Protein AF-A0A920N723-F1 (afdb_monomer_lite)

Foldseek 3Di:
DVLLVLLVVLQVCVVVVHDDCSLVVNLCVQQVVVWQWDQAQDDDPVVCLVVQLPDDDAFPVGDDQSDQDRRTTGGPARGHPCQLDVSLLPRDDPSSLVSLVLNQCLLVLHDNPCSVVSDDVVSSLSVLNGCQRRVVSGRPSNNHDPDPPPPD

Radius of gyration: 15.83 Å; chains: 1; bounding box: 47×30×43 Å

Structure (mmCIF, N/CA/C/O backbone):
data_AF-A0A920N723-F1
#
_entry.id   AF-A0A920N723-F1
#
loop_
_atom_site.group_PDB
_atom_site.id
_atom_site.type_symbol
_atom_site.label_atom_id
_atom_site.label_alt_id
_atom_site.label_comp_id
_atom_site.label_asym_id
_atom_site.label_entity_id
_atom_site.label_seq_id
_atom_site.pdbx_PDB_ins_code
_atom_site.Cartn_x
_atom_site.Cartn_y
_atom_site.Cartn_z
_atom_site.occupancy
_atom_site.B_iso_or_equiv
_atom_site.auth_seq_id
_atom_site.auth_comp_id
_atom_site.auth_asym_id
_atom_site.auth_atom_id
_atom_site.pdbx_PDB_model_num
ATOM 1 N N . MET A 1 1 ? 10.702 -5.529 5.745 1.00 62.09 1 MET A N 1
ATOM 2 C CA . MET A 1 1 ? 11.627 -5.803 4.619 1.00 62.09 1 MET A CA 1
ATOM 3 C C . MET A 1 1 ? 10.965 -6.418 3.381 1.00 62.09 1 MET A C 1
ATOM 5 O O . MET A 1 1 ? 11.380 -6.069 2.286 1.00 62.09 1 MET A O 1
ATOM 9 N N . HIS A 1 2 ? 9.942 -7.285 3.484 1.00 85.38 2 HIS A N 1
ATOM 10 C CA . HIS A 1 2 ? 9.408 -8.003 2.308 1.00 85.38 2 HIS A CA 1
ATOM 11 C C . HIS A 1 2 ? 8.924 -7.094 1.156 1.00 85.38 2 HIS A C 1
ATOM 13 O O . HIS A 1 2 ? 9.398 -7.235 0.030 1.00 85.38 2 HIS A O 1
ATOM 19 N N . GLY A 1 3 ? 8.060 -6.108 1.428 1.00 89.12 3 GLY A N 1
ATOM 20 C CA . GLY A 1 3 ? 7.569 -5.198 0.382 1.00 89.12 3 GLY A CA 1
ATOM 21 C C . GLY A 1 3 ? 8.659 -4.334 -0.270 1.00 89.12 3 GLY A C 1
ATOM 22 O O . GLY A 1 3 ? 8.650 -4.133 -1.481 1.00 89.12 3 GLY A O 1
ATOM 23 N N . GLN A 1 4 ? 9.644 -3.873 0.508 1.00 93.56 4 GLN A N 1
ATOM 24 C CA . GLN A 1 4 ? 10.779 -3.098 -0.014 1.00 93.56 4 GLN A CA 1
ATOM 25 C C . GLN A 1 4 ? 11.662 -3.954 -0.934 1.00 93.56 4 GLN A C 1
ATOM 27 O O . GLN A 1 4 ? 12.073 -3.500 -1.999 1.00 93.56 4 GLN A O 1
ATOM 32 N N . ASN A 1 5 ? 11.879 -5.226 -0.581 1.00 95.81 5 ASN A N 1
ATOM 33 C CA . ASN A 1 5 ? 12.616 -6.168 -1.424 1.00 95.81 5 ASN A CA 1
ATOM 34 C C . ASN A 1 5 ? 11.906 -6.416 -2.765 1.00 95.81 5 ASN A C 1
ATOM 36 O O . ASN A 1 5 ? 12.576 -6.541 -3.789 1.00 95.81 5 ASN A O 1
ATOM 40 N N . LEU A 1 6 ? 10.568 -6.432 -2.789 1.00 97.50 6 LEU A N 1
ATOM 41 C CA . LEU A 1 6 ? 9.796 -6.538 -4.032 1.00 97.50 6 LEU A CA 1
ATOM 42 C C . LEU A 1 6 ? 9.962 -5.297 -4.923 1.00 97.50 6 LEU A C 1
ATOM 44 O O . LEU A 1 6 ? 10.187 -5.449 -6.122 1.00 97.50 6 LEU A O 1
ATOM 48 N N . ILE A 1 7 ? 9.933 -4.082 -4.360 1.00 96.88 7 ILE A N 1
ATOM 49 C CA . ILE A 1 7 ? 10.190 -2.838 -5.114 1.00 96.88 7 ILE A CA 1
ATOM 50 C C . ILE A 1 7 ? 11.589 -2.855 -5.743 1.00 96.88 7 ILE A C 1
ATOM 52 O O . ILE A 1 7 ? 11.752 -2.561 -6.934 1.00 96.88 7 ILE A O 1
ATOM 56 N N . THR A 1 8 ? 12.594 -3.245 -4.958 1.00 96.50 8 THR A N 1
ATOM 57 C CA . THR A 1 8 ? 13.976 -3.396 -5.421 1.00 96.50 8 THR A CA 1
ATOM 58 C C . THR A 1 8 ? 14.065 -4.419 -6.551 1.00 96.50 8 THR A C 1
ATOM 60 O O . THR A 1 8 ? 14.595 -4.106 -7.618 1.00 96.50 8 THR A O 1
ATOM 63 N N . ARG A 1 9 ? 13.487 -5.613 -6.371 1.00 97.38 9 ARG A N 1
ATOM 64 C CA . ARG A 1 9 ? 13.498 -6.680 -7.381 1.00 97.38 9 ARG A CA 1
ATOM 65 C C . ARG A 1 9 ? 12.841 -6.240 -8.689 1.00 97.38 9 ARG A C 1
ATOM 67 O O . ARG A 1 9 ? 13.455 -6.402 -9.736 1.00 97.38 9 ARG A O 1
ATOM 74 N N . VAL A 1 10 ? 11.656 -5.625 -8.639 1.00 97.81 10 VAL A N 1
ATOM 75 C CA . VAL A 1 10 ? 10.970 -5.094 -9.835 1.00 97.81 10 VAL A CA 1
ATOM 76 C C . VAL A 1 10 ? 11.852 -4.082 -10.576 1.00 97.81 10 VAL A C 1
ATOM 78 O O . VAL A 1 10 ? 11.941 -4.111 -11.805 1.00 97.81 10 VAL A O 1
ATOM 81 N N . SER A 1 11 ? 12.542 -3.210 -9.838 1.00 96.88 11 SER A N 1
ATOM 82 C CA . SER A 1 11 ? 13.429 -2.200 -10.425 1.00 96.88 11 SER A CA 1
ATOM 83 C C . SER A 1 11 ? 14.640 -2.825 -11.126 1.00 96.88 11 SER A C 1
ATOM 85 O O . SER A 1 11 ? 14.978 -2.416 -12.238 1.00 96.88 11 SER A O 1
ATOM 87 N N . TYR A 1 12 ? 15.283 -3.824 -10.513 1.00 97.81 12 TYR A N 1
ATOM 88 C CA . TYR A 1 12 ? 16.427 -4.519 -11.112 1.00 97.81 12 TYR A CA 1
ATOM 89 C C . TYR A 1 12 ? 16.032 -5.433 -12.271 1.00 97.81 12 TYR A C 1
ATOM 91 O O . TYR A 1 12 ? 16.732 -5.447 -13.278 1.00 97.81 12 TYR A O 1
ATOM 99 N N . GLU A 1 13 ? 14.906 -6.145 -12.181 1.00 97.62 13 GLU A N 1
ATOM 100 C CA . GLU A 1 13 ? 14.389 -6.945 -13.297 1.00 97.62 13 GLU A CA 1
ATOM 101 C C . GLU A 1 13 ? 14.200 -6.078 -14.539 1.00 97.62 13 GLU A C 1
ATOM 103 O O . GLU A 1 13 ? 14.714 -6.419 -15.602 1.00 97.62 13 GLU A O 1
ATOM 108 N N . HIS A 1 14 ? 13.584 -4.902 -14.387 1.00 97.38 14 HIS A N 1
ATOM 109 C CA . HIS A 1 14 ? 13.432 -3.966 -15.494 1.00 97.38 14 HIS A CA 1
ATOM 110 C C . HIS A 1 14 ? 14.778 -3.520 -16.088 1.00 97.38 14 HIS A C 1
ATOM 112 O O . HIS A 1 14 ? 14.932 -3.548 -17.307 1.00 97.38 14 HIS A O 1
ATOM 118 N N . ARG A 1 15 ? 15.757 -3.151 -15.248 1.00 96.44 15 ARG A N 1
ATOM 119 C CA . ARG A 1 15 ? 17.100 -2.740 -15.705 1.00 96.44 15 ARG A CA 1
ATOM 120 C C . ARG A 1 15 ? 17.844 -3.855 -16.442 1.00 96.44 15 ARG A C 1
ATOM 122 O O . ARG A 1 15 ? 18.614 -3.570 -17.347 1.00 96.44 15 ARG A O 1
ATOM 129 N N . LEU A 1 16 ? 17.604 -5.108 -16.063 1.00 97.81 16 LEU A N 1
ATOM 130 C CA . LEU A 1 16 ? 18.197 -6.291 -16.688 1.00 97.81 16 LEU A CA 1
ATOM 131 C C . LEU A 1 16 ? 17.407 -6.794 -17.908 1.00 97.81 16 LEU A C 1
ATOM 133 O O . LEU A 1 16 ? 17.755 -7.837 -18.456 1.00 97.81 16 LEU A O 1
ATOM 137 N N . GLY A 1 17 ? 16.321 -6.120 -18.306 1.00 97.00 17 GLY A N 1
ATOM 138 C CA . GLY A 1 17 ? 15.445 -6.588 -19.386 1.00 97.00 17 GLY A CA 1
ATOM 139 C C . GLY A 1 17 ? 14.706 -7.892 -19.059 1.00 97.00 17 GLY A C 1
ATOM 140 O O . GLY A 1 17 ? 14.306 -8.623 -19.960 1.00 97.00 17 GLY A O 1
ATOM 141 N N . ARG A 1 18 ? 14.534 -8.210 -17.772 1.00 96.06 18 ARG A N 1
ATOM 142 C CA . ARG A 1 18 ? 13.862 -9.420 -17.280 1.00 96.06 18 ARG A CA 1
ATOM 143 C C . ARG A 1 18 ? 12.477 -9.088 -16.735 1.00 96.06 18 ARG A C 1
ATOM 145 O O . ARG A 1 18 ? 12.195 -7.956 -16.342 1.00 96.06 18 ARG A O 1
ATOM 152 N N . ARG A 1 19 ? 11.603 -10.094 -16.686 1.00 92.75 19 ARG A N 1
ATOM 153 C CA . ARG A 1 19 ? 10.285 -9.982 -16.059 1.00 92.75 19 ARG A CA 1
ATOM 154 C C . ARG A 1 19 ? 9.888 -11.298 -15.408 1.00 92.75 19 ARG A C 1
ATOM 156 O O . ARG A 1 19 ? 9.977 -12.344 -16.040 1.00 92.75 19 ARG A O 1
ATOM 163 N N . SER A 1 20 ? 9.428 -11.222 -14.167 1.00 95.81 20 SER A N 1
ATOM 164 C CA . SER A 1 20 ? 8.853 -12.343 -13.423 1.00 95.81 20 SER A CA 1
ATOM 165 C C . SER A 1 20 ? 7.483 -11.972 -12.831 1.00 95.81 20 SER A C 1
ATOM 167 O O . SER A 1 20 ? 6.864 -10.980 -13.225 1.00 95.81 20 SER A O 1
ATOM 169 N N . ASP A 1 21 ? 7.023 -12.747 -11.849 1.00 96.38 21 ASP A N 1
ATOM 170 C CA . ASP A 1 21 ? 5.838 -12.486 -11.027 1.00 96.38 21 ASP A CA 1
ATOM 171 C C . ASP A 1 21 ? 6.011 -11.330 -10.017 1.00 96.38 21 ASP A C 1
ATOM 173 O O . ASP A 1 21 ? 5.067 -10.982 -9.307 1.00 96.38 21 ASP A O 1
ATOM 177 N N . ALA A 1 22 ? 7.191 -10.701 -9.942 1.00 97.38 22 ALA A N 1
ATOM 178 C CA . ALA A 1 22 ? 7.515 -9.695 -8.929 1.00 97.38 22 ALA A CA 1
ATOM 179 C C . ALA A 1 22 ? 6.553 -8.489 -8.909 1.00 97.38 22 ALA A C 1
ATOM 181 O O . ALA A 1 22 ? 6.207 -8.006 -7.831 1.00 97.38 22 ALA A O 1
ATOM 182 N N . GLU A 1 23 ? 6.084 -8.015 -10.073 1.00 96.88 23 GLU A N 1
ATOM 183 C CA . GLU A 1 23 ? 5.072 -6.945 -10.146 1.00 96.88 23 GLU A CA 1
ATOM 184 C C . GLU A 1 23 ? 3.733 -7.383 -9.545 1.00 96.88 23 GLU A C 1
ATOM 186 O O . GLU A 1 23 ? 3.067 -6.601 -8.868 1.00 96.88 23 GLU A O 1
ATOM 191 N N . ASP A 1 24 ? 3.328 -8.629 -9.794 1.00 97.44 24 ASP A N 1
ATOM 192 C CA . ASP A 1 24 ? 2.079 -9.165 -9.267 1.00 97.44 24 ASP A CA 1
ATOM 193 C C . ASP A 1 24 ? 2.144 -9.311 -7.749 1.00 97.44 24 ASP A C 1
ATOM 195 O O . ASP A 1 24 ? 1.299 -8.776 -7.034 1.00 97.44 24 ASP A O 1
ATOM 199 N N . ARG A 1 25 ? 3.228 -9.912 -7.254 1.00 97.75 25 ARG A N 1
ATOM 200 C CA . ARG A 1 25 ? 3.496 -10.051 -5.821 1.00 97.75 25 ARG A CA 1
ATOM 201 C C . ARG A 1 25 ? 3.568 -8.705 -5.112 1.00 97.75 25 ARG A C 1
ATOM 203 O O . ARG A 1 25 ? 3.043 -8.572 -4.011 1.00 97.75 25 ARG A O 1
ATOM 210 N N . LEU A 1 26 ? 4.180 -7.695 -5.736 1.00 98.00 26 LEU A N 1
ATOM 211 C CA . LEU A 1 26 ? 4.214 -6.345 -5.178 1.00 98.00 26 LEU A CA 1
ATOM 212 C C . LEU A 1 26 ? 2.810 -5.745 -5.082 1.00 98.00 26 LEU A C 1
ATOM 214 O O . LEU A 1 26 ? 2.463 -5.186 -4.046 1.00 98.00 26 LEU A O 1
ATOM 218 N N . LEU A 1 27 ? 1.989 -5.869 -6.126 1.00 97.62 27 LEU A N 1
ATOM 219 C CA . LEU A 1 27 ? 0.626 -5.343 -6.093 1.00 97.62 27 LEU A CA 1
ATOM 220 C C . LEU A 1 27 ? -0.232 -6.047 -5.031 1.00 97.62 27 LEU A C 1
ATOM 222 O O . LEU A 1 27 ? -0.939 -5.374 -4.284 1.00 97.62 27 LEU A O 1
ATOM 226 N N . ARG A 1 28 ? -0.132 -7.376 -4.932 1.00 97.88 28 ARG A N 1
ATOM 227 C CA . ARG A 1 28 ? -0.811 -8.194 -3.913 1.00 97.88 28 ARG A CA 1
ATOM 228 C C . ARG A 1 28 ? -0.407 -7.794 -2.496 1.00 97.88 28 ARG A C 1
ATOM 230 O O . ARG A 1 28 ? -1.275 -7.535 -1.668 1.00 97.88 28 ARG A O 1
ATOM 237 N N . TYR A 1 29 ? 0.893 -7.606 -2.270 1.00 97.44 29 TYR A N 1
ATOM 238 C CA . TYR A 1 29 ? 1.425 -7.100 -1.006 1.00 97.44 29 TYR A CA 1
ATOM 239 C C . TYR A 1 29 ? 0.881 -5.707 -0.666 1.00 97.44 29 TYR A C 1
ATOM 241 O O . TYR A 1 29 ? 0.451 -5.465 0.460 1.00 97.44 29 TYR A O 1
ATOM 249 N N . LEU A 1 30 ? 0.886 -4.775 -1.629 1.00 97.38 30 LEU A N 1
ATOM 250 C CA . LEU A 1 30 ? 0.371 -3.423 -1.405 1.00 97.38 30 LEU A CA 1
ATOM 251 C C . LEU A 1 30 ? -1.115 -3.452 -1.035 1.00 97.38 30 LEU A C 1
ATOM 253 O O . LEU A 1 30 ? -1.521 -2.705 -0.155 1.00 97.38 30 LEU A O 1
ATOM 257 N N . LEU A 1 31 ? -1.901 -4.336 -1.645 1.00 97.19 31 LEU A N 1
ATOM 258 C CA . LEU A 1 31 ? -3.329 -4.514 -1.369 1.00 97.19 31 LEU A CA 1
ATOM 259 C C . LEU A 1 31 ? -3.627 -5.425 -0.171 1.00 97.19 31 LEU A C 1
ATOM 261 O O . LEU A 1 31 ? -4.795 -5.716 0.072 1.00 97.19 31 LEU A O 1
ATOM 265 N N . LEU A 1 32 ? -2.603 -5.878 0.564 1.00 96.31 32 LEU A N 1
ATOM 266 C CA . LEU A 1 32 ? -2.752 -6.774 1.716 1.00 96.31 32 LEU A CA 1
ATOM 267 C C . LEU A 1 32 ? -3.605 -8.013 1.370 1.00 96.31 32 LEU A C 1
ATOM 269 O O . LEU A 1 32 ? -4.519 -8.391 2.105 1.00 96.31 32 LEU A O 1
ATOM 273 N N . ALA A 1 33 ? -3.348 -8.606 0.200 1.00 95.56 33 ALA A N 1
ATOM 274 C CA . ALA A 1 33 ? -4.145 -9.710 -0.334 1.00 95.56 33 ALA A CA 1
ATOM 275 C C . ALA A 1 33 ? -3.992 -11.004 0.484 1.00 95.56 33 ALA A C 1
ATOM 277 O O . ALA A 1 33 ? -4.936 -11.781 0.578 1.00 95.56 33 ALA A O 1
ATOM 278 N N . GLU A 1 34 ? -2.819 -11.220 1.080 1.00 92.88 34 GLU A N 1
ATOM 279 C CA . GLU A 1 34 ? -2.483 -12.381 1.914 1.00 92.88 34 GLU A CA 1
ATOM 280 C C . GLU A 1 34 ? -2.515 -12.067 3.418 1.00 92.88 34 GLU A C 1
ATOM 282 O O . GLU A 1 34 ? -1.884 -12.766 4.208 1.00 92.88 34 GLU A O 1
ATOM 287 N N . GLU A 1 35 ? -3.191 -10.991 3.830 1.00 89.19 35 GLU A N 1
ATOM 288 C CA . GLU A 1 35 ? -3.351 -10.675 5.251 1.00 89.19 35 GLU A CA 1
ATOM 289 C C . GLU A 1 35 ? -4.150 -11.792 5.944 1.00 89.19 35 GLU A C 1
ATOM 291 O O . GLU A 1 35 ? -5.299 -12.034 5.554 1.00 89.19 35 GLU A O 1
ATOM 296 N N . PRO A 1 36 ? -3.573 -12.478 6.950 1.00 85.25 36 PRO A N 1
ATOM 297 C CA . PRO A 1 36 ? -4.306 -13.487 7.694 1.00 85.25 36 PRO A CA 1
ATOM 298 C C . PRO A 1 36 ? -5.445 -12.822 8.468 1.00 85.25 36 PRO A C 1
ATOM 300 O O . PRO A 1 36 ? -5.318 -11.694 8.943 1.00 85.25 36 PRO A O 1
ATOM 303 N N . GLN A 1 37 ? -6.567 -13.522 8.578 1.00 82.62 37 GLN A N 1
ATOM 304 C CA . GLN A 1 37 ? -7.613 -13.182 9.538 1.00 82.62 37 GLN A CA 1
ATOM 305 C C . GLN A 1 37 ? -7.335 -13.940 10.833 1.00 82.62 37 GLN A C 1
ATOM 307 O O . GLN A 1 37 ? -6.746 -15.024 10.804 1.00 82.62 37 GLN A O 1
ATOM 312 N N . TRP A 1 38 ? -7.738 -13.356 11.950 1.00 90.31 38 TRP A N 1
ATOM 313 C CA . TRP A 1 38 ? -7.655 -13.977 13.263 1.00 90.31 38 TRP A CA 1
ATOM 314 C C . TRP A 1 38 ? -8.897 -13.619 14.075 1.00 90.31 38 TRP A C 1
ATOM 316 O O . TRP A 1 38 ? -9.546 -12.612 13.798 1.00 90.31 38 TRP A O 1
ATOM 326 N N . ASP A 1 39 ? -9.206 -14.455 15.064 1.00 83.88 39 ASP A N 1
ATOM 327 C CA . ASP A 1 39 ? -10.458 -14.365 15.824 1.00 83.88 39 ASP A CA 1
ATOM 328 C C . ASP A 1 39 ? -10.297 -13.653 17.179 1.00 83.88 39 ASP A C 1
ATOM 330 O O . ASP A 1 39 ? -11.288 -13.300 17.815 1.00 83.88 39 ASP A O 1
ATOM 334 N N . GLU A 1 40 ? -9.058 -13.429 17.629 1.00 80.94 40 GLU A N 1
ATOM 335 C CA . GLU A 1 40 ? -8.755 -12.840 18.938 1.00 80.94 40 GLU A CA 1
ATOM 336 C C . GLU A 1 40 ? -8.081 -11.474 18.811 1.00 80.94 40 GLU A C 1
ATOM 338 O O . GLU A 1 40 ? -7.079 -11.325 18.111 1.00 80.94 40 GLU A O 1
ATOM 343 N N . GLU A 1 41 ? -8.590 -10.479 19.541 1.00 81.44 41 GLU A N 1
ATOM 344 C CA . GLU A 1 41 ? -7.988 -9.147 19.572 1.00 81.44 41 GLU A CA 1
ATOM 345 C C . GLU A 1 41 ? -6.539 -9.219 20.068 1.00 81.44 41 GLU A C 1
ATOM 347 O O . GLU A 1 41 ? -6.239 -9.742 21.144 1.00 81.44 41 GLU A O 1
ATOM 352 N N . ILE A 1 42 ? -5.626 -8.644 19.287 1.00 82.81 42 ILE A N 1
ATOM 353 C CA . ILE A 1 42 ? -4.213 -8.606 19.640 1.00 82.81 42 ILE A CA 1
ATOM 354 C C . ILE A 1 42 ? -3.911 -7.262 20.294 1.00 82.81 42 ILE A C 1
ATOM 356 O O . ILE A 1 42 ? -4.011 -6.203 19.672 1.00 82.81 42 ILE A O 1
ATOM 360 N N . ALA A 1 43 ? -3.435 -7.292 21.538 1.00 74.75 43 ALA A N 1
ATOM 361 C CA . ALA A 1 43 ? -2.904 -6.098 22.178 1.00 74.75 43 ALA A CA 1
ATOM 362 C C . ALA A 1 43 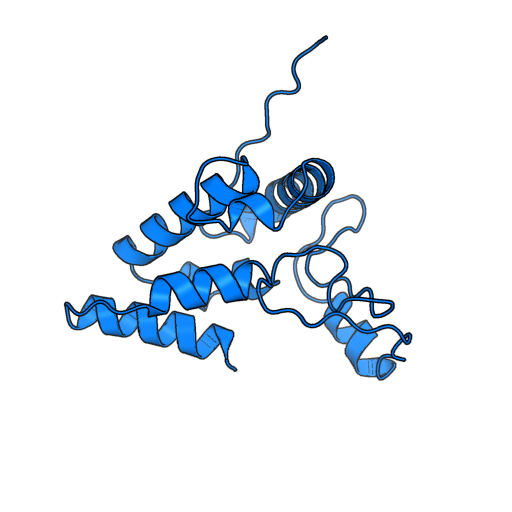? -1.611 -5.655 21.469 1.00 74.75 43 ALA A C 1
ATOM 364 O O . ALA A 1 43 ? -0.581 -6.332 21.512 1.00 74.75 43 ALA A O 1
ATOM 365 N N . GLY A 1 44 ? -1.642 -4.489 20.822 1.00 67.38 44 GLY A N 1
ATOM 366 C CA . GLY A 1 44 ? -0.428 -3.877 20.291 1.00 67.38 44 GLY A CA 1
ATOM 367 C C . GLY A 1 44 ? 0.572 -3.593 21.416 1.00 67.38 44 GLY A C 1
ATOM 368 O O . GLY A 1 44 ? 0.192 -3.145 22.498 1.00 67.38 44 GLY A O 1
ATOM 369 N N . THR A 1 45 ? 1.870 -3.785 21.168 1.00 71.69 45 THR A N 1
ATOM 370 C CA . THR A 1 45 ? 2.897 -3.305 22.102 1.00 71.69 45 THR A CA 1
ATOM 371 C C . THR A 1 45 ? 2.802 -1.776 22.157 1.00 71.69 45 THR A C 1
ATOM 373 O O . THR A 1 45 ? 3.031 -1.076 21.165 1.00 71.69 45 THR A O 1
ATOM 376 N N . SER A 1 46 ? 2.349 -1.255 23.301 1.00 70.12 46 SER A N 1
ATOM 377 C CA . SER A 1 46 ? 1.684 0.057 23.407 1.00 70.12 46 SER A CA 1
ATOM 378 C C . SER A 1 46 ? 2.479 1.232 22.818 1.00 70.12 46 SER A C 1
ATOM 380 O O . SER A 1 46 ? 1.901 2.135 22.208 1.00 70.12 46 SER A O 1
ATOM 382 N N . GLY A 1 47 ? 3.811 1.207 22.926 1.00 86.06 47 GLY A N 1
ATOM 383 C CA . GLY A 1 47 ? 4.686 2.240 22.367 1.00 86.06 47 GLY A CA 1
ATOM 384 C C . GLY A 1 47 ? 4.798 2.205 20.840 1.00 86.06 47 GLY A C 1
ATOM 385 O O . GLY A 1 47 ? 4.682 3.243 20.184 1.00 86.06 47 GLY A O 1
ATOM 386 N N . PHE A 1 48 ? 4.986 1.019 20.253 1.00 89.38 48 PHE A N 1
ATOM 387 C CA . PHE A 1 48 ? 5.211 0.886 18.813 1.00 89.38 48 PHE A CA 1
ATOM 388 C C . PHE A 1 48 ? 3.945 1.187 18.014 1.00 89.38 48 PHE A C 1
ATOM 390 O O . PHE A 1 48 ? 4.004 1.947 17.051 1.00 89.38 48 PHE A O 1
ATOM 397 N N . ALA A 1 49 ? 2.793 0.650 18.429 1.00 90.25 49 ALA A N 1
ATOM 398 C CA . ALA A 1 49 ? 1.525 0.887 17.739 1.00 90.25 49 ALA A CA 1
ATOM 399 C C . ALA A 1 49 ? 1.172 2.383 17.695 1.00 90.25 49 ALA A C 1
ATOM 401 O O . ALA A 1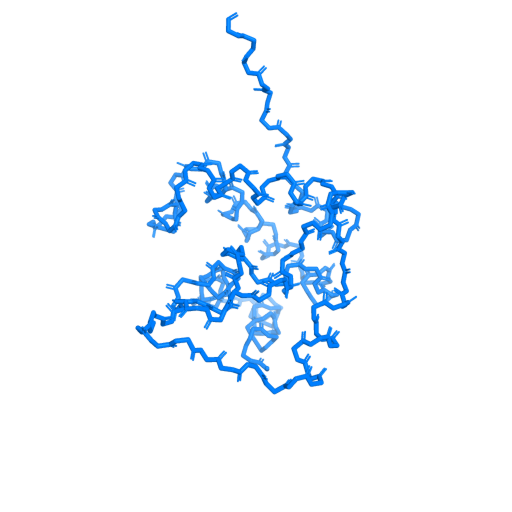 49 ? 0.759 2.892 16.650 1.00 90.25 49 ALA A O 1
ATOM 402 N N . LYS A 1 50 ? 1.384 3.109 18.801 1.00 90.94 50 LYS A N 1
ATOM 403 C CA . LYS A 1 50 ? 1.174 4.561 18.861 1.00 90.94 50 LYS A CA 1
ATOM 404 C C . LYS A 1 50 ? 2.144 5.303 17.942 1.00 90.94 50 LYS A C 1
ATOM 406 O O . LYS A 1 50 ? 1.700 6.091 17.107 1.00 90.94 50 LYS A O 1
ATOM 411 N N . TRP A 1 51 ? 3.444 5.022 18.057 1.00 93.62 51 TRP A N 1
ATOM 412 C CA . TRP A 1 51 ? 4.473 5.639 17.218 1.00 93.62 51 TRP A CA 1
ATOM 413 C C . TRP A 1 51 ? 4.202 5.406 15.729 1.00 93.62 51 TRP A C 1
ATOM 415 O O . TRP A 1 51 ? 4.217 6.355 14.948 1.00 93.62 51 TRP A O 1
ATOM 425 N N . PHE A 1 52 ? 3.903 4.162 15.345 1.00 93.94 52 PHE A N 1
ATOM 426 C CA . PHE A 1 52 ? 3.693 3.753 13.960 1.00 93.94 52 PHE A CA 1
ATOM 427 C C . PHE A 1 52 ? 2.487 4.453 13.334 1.00 93.94 52 PHE A C 1
ATOM 429 O O . PHE A 1 52 ? 2.583 4.942 12.205 1.00 93.94 52 PHE A O 1
ATOM 436 N N . GLN A 1 53 ? 1.374 4.522 14.071 1.00 94.06 53 GLN A N 1
ATOM 437 C CA . GLN A 1 53 ? 0.158 5.186 13.615 1.00 94.06 53 GLN A CA 1
ATOM 438 C C . GLN A 1 53 ? 0.360 6.693 13.464 1.00 94.06 53 GLN A C 1
ATOM 440 O O . GLN A 1 53 ? -0.240 7.287 12.577 1.00 94.06 53 GLN A O 1
ATOM 445 N N . GLN A 1 54 ? 1.199 7.331 14.286 1.00 94.12 54 GLN A N 1
ATOM 446 C CA . GLN A 1 54 ? 1.494 8.769 14.198 1.00 94.12 54 GLN A CA 1
ATOM 447 C C . GLN A 1 54 ? 2.324 9.166 12.969 1.00 94.12 54 GLN A C 1
ATOM 449 O O . GLN A 1 54 ? 2.368 10.347 12.639 1.00 94.12 54 GLN A O 1
ATOM 454 N N . GLN A 1 55 ? 2.953 8.212 12.281 1.00 93.31 55 GLN A N 1
ATOM 455 C CA . GLN A 1 55 ? 3.749 8.499 11.088 1.00 93.31 55 GLN A CA 1
ATOM 456 C C . GLN A 1 55 ? 2.878 8.715 9.844 1.00 93.31 55 GLN A C 1
ATOM 458 O O . GLN A 1 55 ? 1.759 8.212 9.756 1.00 93.31 55 GLN A O 1
ATOM 463 N N . GLY A 1 56 ? 3.467 9.339 8.821 1.00 92.62 56 GLY A N 1
ATOM 464 C CA . GLY A 1 56 ? 2.914 9.401 7.468 1.00 92.62 56 GLY A CA 1
ATOM 465 C C . GLY A 1 56 ? 1.700 10.322 7.309 1.00 92.62 56 GLY A C 1
ATOM 466 O O . GLY A 1 56 ? 1.264 10.968 8.263 1.00 92.62 56 GLY A O 1
ATOM 467 N N . PRO A 1 57 ? 1.156 10.398 6.086 1.00 96.12 57 PRO A N 1
ATOM 468 C CA . PRO A 1 57 ? 0.105 11.347 5.773 1.00 96.12 57 PRO A CA 1
ATOM 469 C C . PRO A 1 57 ? -1.246 10.915 6.352 1.00 96.12 57 PRO A C 1
ATOM 471 O O . PRO A 1 57 ? -1.521 9.730 6.604 1.00 96.12 57 PRO A O 1
ATOM 474 N N . ARG A 1 58 ? -2.100 11.914 6.573 1.00 96.44 58 ARG A N 1
ATOM 475 C CA . ARG A 1 58 ? -3.442 11.769 7.136 1.00 96.44 58 ARG A CA 1
ATOM 476 C C . ARG A 1 58 ? -4.416 12.616 6.334 1.00 96.44 58 ARG A C 1
ATOM 478 O O . ARG A 1 58 ? -4.078 13.721 5.923 1.00 96.44 58 ARG A O 1
ATOM 485 N N . ALA A 1 59 ? -5.625 12.107 6.146 1.00 95.00 59 ALA A N 1
ATOM 486 C CA . ALA A 1 59 ? -6.730 12.918 5.661 1.00 95.00 59 ALA A CA 1
ATOM 487 C C . ALA A 1 59 ? -7.130 13.963 6.720 1.00 95.00 59 ALA A C 1
ATOM 489 O O . ALA A 1 59 ? -6.845 13.792 7.908 1.00 95.00 59 ALA A O 1
ATOM 490 N N . GLY A 1 60 ? -7.828 15.025 6.303 1.00 91.38 60 GLY A N 1
ATOM 491 C CA . GLY A 1 60 ? -8.277 16.097 7.206 1.00 91.38 60 GLY A CA 1
ATOM 492 C C . GLY A 1 60 ? -9.214 15.630 8.330 1.00 91.38 60 GLY A C 1
ATOM 493 O O . GLY A 1 60 ? -9.316 16.290 9.355 1.00 91.38 60 GLY A O 1
ATOM 494 N N . ASP A 1 61 ? -9.846 14.464 8.173 1.00 93.00 61 ASP A N 1
ATOM 495 C CA . ASP A 1 61 ? -10.671 13.803 9.193 1.00 93.00 61 ASP A CA 1
ATOM 496 C C . ASP A 1 61 ? -9.893 12.795 10.065 1.00 93.00 61 ASP A C 1
ATOM 498 O O . ASP A 1 61 ? -10.478 12.017 10.818 1.00 93.00 61 ASP A O 1
ATOM 502 N N . GLY A 1 62 ? -8.563 12.779 9.953 1.00 94.94 62 GLY A N 1
ATOM 503 C CA . GLY A 1 62 ? -7.664 11.944 10.745 1.00 94.94 62 GLY A CA 1
ATOM 504 C C . GLY A 1 62 ? -7.436 10.529 10.208 1.00 94.94 62 GLY A C 1
ATOM 505 O O . GLY A 1 62 ? -6.555 9.838 10.739 1.00 94.94 62 GLY A O 1
ATOM 506 N N . ARG A 1 63 ? -8.158 10.088 9.163 1.00 96.75 63 ARG A N 1
ATOM 507 C CA . ARG A 1 63 ? -7.963 8.759 8.555 1.00 96.75 63 ARG A CA 1
ATOM 508 C C . ARG A 1 63 ? -6.555 8.609 7.968 1.00 96.75 63 ARG A C 1
ATOM 510 O O . ARG A 1 63 ? -6.034 9.523 7.331 1.00 96.75 63 ARG A O 1
ATOM 517 N N . SER A 1 64 ? -5.937 7.442 8.151 1.00 97.12 64 SER A N 1
ATOM 518 C CA . SER A 1 64 ? -4.613 7.128 7.592 1.00 97.12 64 SER A CA 1
ATOM 519 C C . SER A 1 64 ? -4.465 5.647 7.275 1.00 97.12 64 SER A C 1
ATOM 521 O O . SER A 1 64 ? -4.955 4.804 8.021 1.00 97.12 64 SER A O 1
ATOM 523 N N . LEU A 1 65 ? -3.696 5.320 6.231 1.00 97.38 65 LEU A N 1
ATOM 524 C CA . LEU A 1 65 ? -3.347 3.932 5.895 1.00 97.38 65 LEU A CA 1
ATOM 525 C C . LEU A 1 65 ? -2.510 3.241 6.981 1.00 97.38 65 LEU A C 1
ATOM 527 O O . LEU A 1 65 ? -2.386 2.023 6.982 1.00 97.38 65 LEU A O 1
ATOM 531 N N . ARG A 1 66 ? -1.912 4.008 7.903 1.00 96.62 66 ARG A N 1
ATOM 532 C CA . ARG A 1 66 ? -1.155 3.466 9.039 1.00 96.62 66 ARG A CA 1
ATOM 533 C C . ARG A 1 66 ? -2.025 3.111 10.237 1.00 96.62 66 ARG A C 1
ATOM 535 O O . ARG A 1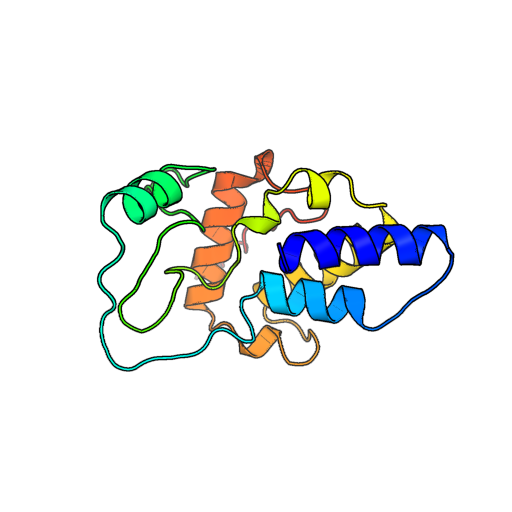 66 ? -1.483 2.553 11.181 1.00 96.62 66 ARG A O 1
ATOM 542 N N . GLN A 1 67 ? -3.321 3.431 10.222 1.00 95.75 67 GLN A N 1
ATOM 543 C CA . GLN A 1 67 ? -4.215 3.080 11.325 1.00 95.75 67 GLN A CA 1
ATOM 544 C C . GLN A 1 67 ? -4.324 1.565 11.451 1.00 95.75 67 GLN A C 1
ATOM 546 O O . GLN A 1 67 ? -4.695 0.877 10.497 1.00 95.75 67 GLN A O 1
ATOM 551 N N . LEU A 1 68 ? -3.981 1.076 12.638 1.00 93.88 68 LEU A N 1
ATOM 552 C CA . LEU A 1 68 ? -4.091 -0.331 12.979 1.00 93.88 68 LEU A CA 1
ATOM 553 C C . LEU A 1 68 ? -5.511 -0.607 13.469 1.00 93.88 68 LEU A C 1
ATOM 555 O O . LEU A 1 68 ? -6.139 0.270 14.064 1.00 93.88 68 LEU A O 1
ATOM 559 N N . ASP A 1 69 ? -6.009 -1.800 13.174 1.00 91.50 69 ASP A N 1
ATOM 560 C CA . ASP A 1 69 ? -7.305 -2.271 13.669 1.00 91.50 69 ASP A CA 1
ATOM 561 C C . ASP A 1 69 ? -7.097 -3.222 14.854 1.00 91.50 69 ASP A C 1
ATOM 563 O O . ASP A 1 69 ? -7.572 -2.951 15.950 1.00 91.50 69 ASP A O 1
ATOM 567 N N . LEU A 1 70 ? -6.262 -4.247 14.652 1.00 90.38 70 LEU A N 1
ATOM 568 C CA . LEU A 1 70 ? -5.835 -5.260 15.626 1.00 90.38 70 LEU A CA 1
ATOM 569 C C . LEU A 1 70 ? -6.949 -6.153 16.195 1.00 90.38 70 LEU A C 1
ATOM 571 O O . LEU A 1 70 ? -6.628 -7.090 16.926 1.00 90.38 70 LEU A O 1
ATOM 575 N N . SER A 1 71 ? -8.212 -5.934 15.815 1.00 88.06 71 SER A N 1
ATOM 576 C CA . SER A 1 71 ? -9.324 -6.793 16.228 1.00 88.06 71 SER A CA 1
ATOM 577 C C . SER A 1 71 ? -9.373 -8.085 15.409 1.00 88.06 71 SER A C 1
ATOM 579 O O . SER A 1 71 ? -9.189 -9.157 15.969 1.00 88.06 71 SER A O 1
ATOM 581 N N . ASP A 1 72 ? -9.518 -7.978 14.085 1.00 88.31 72 ASP A N 1
ATOM 582 C CA . ASP A 1 72 ? -9.617 -9.103 13.135 1.00 88.31 72 ASP A CA 1
ATOM 583 C C . ASP A 1 72 ? -8.669 -8.960 11.919 1.00 88.31 72 ASP A C 1
ATOM 585 O O . ASP A 1 72 ? -8.666 -9.773 10.985 1.00 88.31 72 ASP A O 1
ATOM 589 N N . ARG A 1 73 ? -7.891 -7.869 11.890 1.00 90.50 73 ARG A N 1
ATOM 590 C CA . ARG A 1 73 ? -6.976 -7.483 10.804 1.00 90.50 73 ARG A CA 1
ATOM 591 C C . ARG A 1 73 ? -5.897 -6.525 11.295 1.00 90.50 73 ARG A C 1
ATOM 593 O O . ARG A 1 73 ? -6.039 -5.870 12.327 1.00 90.50 73 ARG A O 1
ATOM 600 N N . LEU A 1 74 ? -4.813 -6.377 10.533 1.00 91.75 74 LEU A N 1
ATOM 601 C CA . LEU A 1 74 ? -3.681 -5.549 10.947 1.00 91.75 74 LEU A CA 1
ATOM 602 C C . LEU A 1 74 ? -3.989 -4.073 10.722 1.00 91.75 74 LEU A C 1
ATOM 604 O O . LEU A 1 74 ? -3.819 -3.259 11.628 1.00 91.75 74 LEU A O 1
ATOM 608 N N . PHE A 1 75 ? -4.458 -3.733 9.522 1.00 94.38 75 PHE A N 1
ATOM 609 C CA . PHE A 1 75 ? -4.742 -2.354 9.128 1.00 94.38 75 PHE A CA 1
ATOM 610 C C . PHE A 1 75 ? -6.239 -2.099 8.984 1.00 94.38 75 PHE A C 1
ATOM 612 O O . PHE A 1 75 ? -6.960 -2.849 8.326 1.00 94.38 75 PHE A O 1
ATOM 619 N N . ARG A 1 76 ? -6.697 -0.954 9.501 1.00 95.00 76 ARG A N 1
ATOM 620 C CA . ARG A 1 76 ? -8.096 -0.517 9.377 1.00 95.00 76 ARG A CA 1
ATOM 621 C C . ARG A 1 76 ? -8.524 -0.327 7.921 1.00 95.00 76 ARG A C 1
ATOM 623 O O . ARG A 1 76 ? -9.677 -0.564 7.561 1.00 95.00 76 ARG A O 1
ATOM 630 N N . PHE A 1 77 ? -7.598 0.106 7.069 1.00 95.88 77 PHE A N 1
ATOM 631 C CA . PHE A 1 77 ? -7.809 0.229 5.630 1.00 95.88 77 PHE A CA 1
ATOM 632 C C . PHE A 1 77 ? -6.909 -0.764 4.905 1.00 95.88 77 PHE A C 1
ATOM 634 O O . PHE A 1 77 ? -5.698 -0.743 5.105 1.00 95.88 77 PHE A O 1
ATOM 641 N N . ARG A 1 78 ? -7.498 -1.608 4.046 1.00 95.31 78 ARG A N 1
ATOM 642 C CA . ARG A 1 78 ? -6.812 -2.694 3.325 1.00 95.31 78 ARG A CA 1
ATOM 643 C C . ARG A 1 78 ? -5.911 -2.154 2.197 1.00 95.31 78 ARG A C 1
ATOM 645 O O . ARG A 1 78 ? -6.175 -2.354 1.015 1.00 95.31 78 ARG A O 1
ATOM 652 N N . LEU A 1 79 ? -4.889 -1.388 2.570 1.00 97.12 79 LEU A N 1
ATOM 653 C CA . LEU A 1 79 ? -3.870 -0.831 1.693 1.00 97.12 79 LEU A CA 1
ATOM 654 C C . LEU A 1 79 ? -2.612 -0.501 2.502 1.00 97.12 79 LEU A C 1
ATOM 656 O O . LEU A 1 79 ? -2.654 0.248 3.475 1.00 97.12 79 LEU A O 1
ATOM 660 N N . SER A 1 80 ? -1.473 -1.027 2.067 1.00 97.00 80 SER A N 1
ATOM 661 C CA . SER A 1 80 ? -0.191 -0.824 2.728 1.00 97.00 80 SER A CA 1
ATOM 662 C C . SER A 1 80 ? 0.255 0.646 2.669 1.00 97.00 80 SER A C 1
ATOM 664 O O . SER A 1 80 ? 0.296 1.219 1.577 1.00 97.00 80 SER A O 1
ATOM 666 N N . PRO A 1 81 ? 0.748 1.234 3.779 1.00 96.56 81 PRO A N 1
ATOM 667 C CA . PRO A 1 81 ? 1.413 2.543 3.774 1.00 96.56 81 PRO A CA 1
ATOM 668 C C . PRO A 1 81 ? 2.623 2.641 2.835 1.00 96.56 81 PRO A C 1
ATOM 670 O O . PRO A 1 81 ? 3.110 3.737 2.565 1.00 96.56 81 PRO A O 1
ATOM 673 N N . LEU A 1 82 ? 3.129 1.504 2.340 1.00 96.25 82 LEU A N 1
ATOM 674 C CA . LEU A 1 82 ? 4.245 1.438 1.401 1.00 96.25 82 LEU A CA 1
ATOM 675 C C . LEU A 1 82 ? 3.944 2.139 0.060 1.00 96.25 82 LEU A C 1
ATOM 677 O O . LEU A 1 82 ? 4.887 2.486 -0.654 1.00 96.25 82 LEU A O 1
ATOM 681 N N . VAL A 1 83 ? 2.672 2.421 -0.258 1.00 96.81 83 VAL A N 1
ATOM 682 C CA . VAL A 1 83 ? 2.305 3.252 -1.422 1.00 96.81 83 VAL A CA 1
ATOM 683 C C . VAL A 1 83 ? 2.898 4.667 -1.372 1.00 96.81 83 VAL A C 1
ATOM 685 O O . VAL A 1 83 ? 3.121 5.251 -2.426 1.00 96.81 83 VAL A O 1
ATOM 688 N N . TYR A 1 84 ? 3.221 5.180 -0.178 1.00 96.06 84 TYR A N 1
ATOM 689 C CA . TYR A 1 84 ? 3.871 6.485 0.026 1.00 96.06 84 TYR A CA 1
ATOM 690 C C . TYR A 1 84 ? 5.405 6.400 0.078 1.00 96.06 84 TYR A C 1
ATOM 692 O O . TYR A 1 84 ? 6.082 7.360 0.436 1.00 96.06 84 TYR A O 1
ATOM 700 N N . SER A 1 85 ? 5.998 5.233 -0.187 1.00 95.19 85 SER A N 1
ATOM 701 C CA . SER A 1 85 ? 7.448 5.078 -0.047 1.00 95.19 85 SER A CA 1
ATOM 702 C C . SER A 1 85 ? 8.221 5.786 -1.157 1.00 95.19 85 SER A C 1
ATOM 704 O O . SER A 1 85 ? 7.883 5.688 -2.339 1.00 95.19 85 SER A O 1
ATOM 706 N N . SER A 1 86 ? 9.346 6.402 -0.785 1.00 93.44 86 SER A N 1
ATOM 707 C CA . SER A 1 86 ? 10.295 6.982 -1.742 1.00 93.44 86 SER A CA 1
ATOM 708 C C . SER A 1 86 ? 10.776 5.950 -2.763 1.00 93.44 86 SER A C 1
ATOM 710 O O . SER A 1 86 ? 10.882 6.259 -3.940 1.00 93.44 86 SER A O 1
ATOM 712 N N . GLN A 1 87 ? 10.984 4.698 -2.344 1.00 94.06 87 GLN A N 1
ATOM 713 C CA . GLN A 1 87 ? 11.394 3.591 -3.215 1.00 94.06 87 GLN A CA 1
ATOM 714 C C . GLN A 1 87 ? 10.384 3.331 -4.342 1.00 94.06 87 GLN A C 1
ATOM 716 O O . GLN A 1 87 ? 10.782 3.146 -5.491 1.00 94.06 87 GLN A O 1
ATOM 721 N N . LEU A 1 88 ? 9.079 3.354 -4.044 1.00 94.75 88 LEU A N 1
ATOM 722 C CA . LEU A 1 88 ? 8.045 3.254 -5.076 1.00 94.75 88 LEU A CA 1
ATOM 723 C C . LEU A 1 88 ? 8.011 4.527 -5.941 1.00 94.75 88 LEU A C 1
ATOM 725 O O . LEU A 1 88 ? 7.865 4.448 -7.164 1.00 94.75 88 LEU A O 1
ATOM 729 N N . ALA A 1 89 ? 8.206 5.694 -5.322 1.00 93.88 89 ALA A N 1
ATOM 730 C CA . ALA A 1 89 ? 8.252 6.994 -5.989 1.00 93.88 89 ALA A CA 1
ATOM 731 C C . ALA A 1 89 ? 9.504 7.232 -6.857 1.00 93.88 89 ALA A C 1
ATOM 733 O O . ALA A 1 89 ? 9.492 8.159 -7.659 1.00 93.88 89 ALA A O 1
ATOM 734 N N . VAL A 1 90 ? 10.549 6.404 -6.776 1.00 93.81 90 VAL A N 1
ATOM 735 C CA . VAL A 1 90 ? 11.738 6.476 -7.658 1.00 93.81 90 VAL A CA 1
ATOM 736 C C . VAL A 1 90 ? 11.956 5.207 -8.491 1.00 93.81 90 VAL A C 1
ATOM 738 O O . VAL A 1 90 ? 12.949 5.095 -9.208 1.00 93.81 90 VAL A O 1
ATOM 741 N N . MET A 1 91 ? 11.027 4.246 -8.428 1.00 94.38 91 MET A N 1
ATOM 742 C CA . MET A 1 91 ? 11.019 3.071 -9.304 1.00 94.38 91 MET A CA 1
ATOM 743 C C . MET A 1 91 ? 11.012 3.504 -10.786 1.00 94.38 91 MET A C 1
ATOM 745 O O . MET A 1 91 ? 10.321 4.474 -11.114 1.00 94.38 91 MET A O 1
ATOM 749 N N . PRO A 1 92 ? 11.701 2.775 -11.694 1.00 95.94 92 PRO A N 1
ATOM 750 C CA . PRO A 1 92 ? 11.651 3.055 -13.126 1.00 95.94 92 PRO A CA 1
ATOM 751 C C . PRO A 1 92 ? 10.223 3.197 -13.668 1.00 95.94 92 PRO A C 1
ATOM 753 O O . PRO A 1 92 ? 9.311 2.467 -13.266 1.00 95.94 92 PRO A O 1
ATOM 756 N N . ASP A 1 93 ? 10.038 4.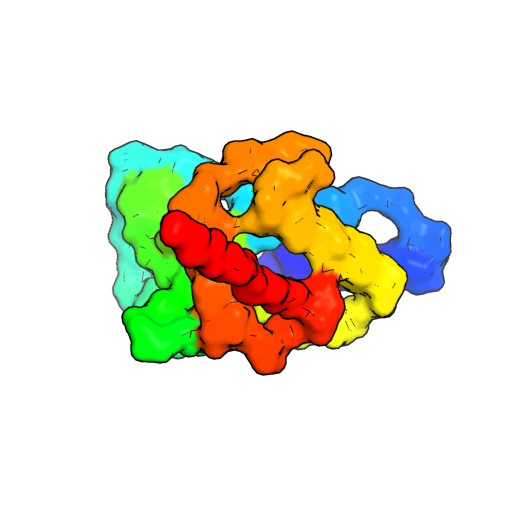112 -14.618 1.00 95.44 93 ASP A N 1
ATOM 757 C CA . ASP A 1 93 ? 8.713 4.481 -15.123 1.00 95.44 93 ASP A CA 1
ATOM 758 C C . ASP A 1 93 ? 7.888 3.311 -15.672 1.00 95.44 93 ASP A C 1
ATOM 760 O O . ASP A 1 93 ? 6.723 3.186 -15.276 1.00 95.44 93 ASP A O 1
ATOM 764 N N . PRO A 1 94 ? 8.432 2.415 -16.521 1.00 95.50 94 PRO A N 1
ATOM 765 C CA . PRO A 1 94 ? 7.619 1.366 -17.127 1.00 95.50 94 PRO A CA 1
ATOM 766 C C . PRO A 1 94 ? 6.932 0.426 -16.114 1.00 95.50 94 PRO A C 1
ATOM 768 O O . PRO A 1 94 ? 5.705 0.282 -16.197 1.00 95.50 94 PRO A O 1
ATOM 771 N N . PRO A 1 95 ? 7.632 -0.206 -15.145 1.00 96.25 95 PRO A N 1
ATOM 772 C CA . PRO A 1 95 ? 6.965 -1.019 -14.126 1.00 96.25 95 PRO A CA 1
ATOM 773 C C . PRO A 1 95 ? 6.064 -0.187 -13.207 1.00 96.25 95 PRO A C 1
ATOM 775 O O . PRO A 1 95 ? 4.940 -0.603 -12.916 1.00 96.25 95 PRO A O 1
ATOM 778 N N . ARG A 1 96 ? 6.488 1.022 -12.813 1.00 96.00 96 ARG A N 1
ATOM 779 C CA . ARG A 1 96 ? 5.699 1.898 -11.935 1.00 96.00 96 ARG A CA 1
ATOM 780 C C . ARG A 1 96 ? 4.347 2.272 -12.541 1.00 96.00 96 ARG A C 1
ATOM 782 O O . ARG A 1 96 ? 3.337 2.264 -11.836 1.00 96.00 96 ARG A O 1
ATOM 789 N N . GLN A 1 97 ? 4.305 2.560 -13.841 1.00 95.00 97 GLN A N 1
ATOM 790 C CA . GLN A 1 97 ? 3.069 2.858 -14.566 1.00 95.00 97 GLN A CA 1
ATOM 791 C C . GLN A 1 97 ? 2.184 1.616 -14.744 1.00 95.00 97 GLN A C 1
ATOM 793 O O . GLN A 1 97 ? 0.961 1.714 -14.616 1.00 95.00 97 GLN A O 1
ATOM 798 N N . ARG A 1 98 ? 2.768 0.437 -15.020 1.00 95.31 98 ARG A N 1
ATOM 799 C CA . ARG A 1 98 ? 2.012 -0.830 -15.081 1.00 95.31 98 ARG A CA 1
ATOM 800 C C . ARG A 1 98 ? 1.322 -1.128 -13.752 1.00 95.31 98 ARG A C 1
ATOM 802 O O . ARG A 1 98 ? 0.120 -1.389 -13.754 1.00 95.31 98 ARG A O 1
ATOM 809 N N . LEU A 1 99 ? 2.054 -1.016 -12.646 1.00 96.50 99 LEU A N 1
ATOM 810 C CA . LEU A 1 99 ? 1.511 -1.186 -11.301 1.00 96.50 99 LEU A CA 1
ATOM 811 C C . LEU A 1 99 ? 0.425 -0.150 -11.002 1.00 96.50 99 LEU A C 1
ATOM 813 O O . LEU A 1 99 ? -0.678 -0.536 -10.634 1.00 96.50 99 LEU A O 1
ATOM 817 N N . GLY A 1 100 ? 0.681 1.137 -11.262 1.00 95.62 100 GLY A N 1
ATOM 818 C CA . GLY A 1 100 ? -0.294 2.208 -11.026 1.00 95.62 100 GLY A CA 1
ATOM 819 C C . GLY A 1 100 ? -1.601 2.029 -11.810 1.00 95.62 100 GLY A C 1
ATOM 820 O O . GLY A 1 100 ? -2.684 2.285 -11.286 1.00 95.62 100 GLY A O 1
ATOM 821 N N . ARG A 1 101 ? -1.539 1.524 -13.053 1.00 95.00 101 ARG A N 1
ATOM 822 C CA . ARG A 1 101 ? -2.740 1.189 -13.843 1.00 95.00 101 ARG A CA 1
ATOM 823 C C . ARG A 1 101 ? -3.551 0.052 -13.221 1.00 95.00 101 ARG A C 1
ATOM 825 O O . ARG A 1 101 ? -4.771 0.177 -13.134 1.00 95.00 101 ARG A O 1
ATOM 832 N N . ARG A 1 102 ? -2.894 -1.033 -12.796 1.00 96.06 102 ARG A N 1
ATOM 833 C CA . ARG A 1 102 ? -3.560 -2.175 -12.144 1.00 96.06 102 ARG A CA 1
ATOM 834 C C . ARG A 1 102 ? -4.124 -1.790 -10.777 1.00 96.06 102 ARG A C 1
ATOM 836 O O . ARG A 1 102 ? -5.256 -2.133 -10.469 1.00 96.06 102 ARG A O 1
ATOM 843 N N . PHE A 1 103 ? -3.366 -1.018 -10.004 1.00 96.44 103 PHE A N 1
ATOM 844 C CA . PHE A 1 103 ? -3.779 -0.470 -8.718 1.00 96.44 103 PHE A CA 1
ATOM 845 C C . PHE A 1 103 ? -5.067 0.353 -8.836 1.00 96.44 103 PHE A C 1
ATOM 847 O O . PHE A 1 103 ? -6.046 0.069 -8.150 1.00 96.44 103 PHE A O 1
ATOM 854 N N . ARG A 1 104 ? -5.122 1.303 -9.780 1.00 95.00 104 ARG A N 1
ATOM 855 C CA . ARG A 1 104 ? -6.356 2.053 -10.057 1.00 95.00 104 ARG A CA 1
ATOM 856 C C . ARG A 1 104 ? -7.511 1.157 -10.489 1.00 95.00 104 ARG A C 1
ATOM 858 O O . ARG A 1 104 ? -8.631 1.391 -10.058 1.00 95.00 104 ARG A O 1
ATOM 865 N N . ALA A 1 105 ? -7.259 0.134 -11.310 1.00 95.06 105 ALA A N 1
ATOM 866 C CA . ALA A 1 105 ? -8.311 -0.798 -11.714 1.00 95.06 105 ALA A CA 1
ATOM 867 C C . ALA A 1 105 ? -8.955 -1.483 -10.495 1.00 95.06 105 ALA A C 1
ATOM 869 O O . ALA A 1 105 ? -10.179 -1.507 -10.407 1.00 95.06 105 ALA A O 1
ATOM 870 N N . VAL A 1 106 ? -8.155 -1.922 -9.514 1.00 96.19 106 VAL A N 1
ATOM 871 C CA . VAL A 1 106 ? -8.658 -2.492 -8.250 1.00 96.19 106 VAL A CA 1
ATOM 872 C C . VAL A 1 106 ? -9.523 -1.490 -7.478 1.00 96.19 106 VAL A C 1
ATOM 874 O O . VAL A 1 106 ? -10.633 -1.829 -7.066 1.00 96.19 106 VAL A O 1
ATOM 877 N N . LEU A 1 107 ? -9.052 -0.248 -7.321 1.00 94.88 107 LEU A N 1
ATOM 878 C CA . LEU A 1 107 ? -9.792 0.802 -6.606 1.00 94.88 107 LEU A CA 1
ATOM 879 C C . LEU A 1 107 ? -11.073 1.247 -7.323 1.00 94.88 107 LEU A C 1
ATOM 881 O O . LEU A 1 107 ? -12.025 1.693 -6.688 1.00 94.88 107 LEU A O 1
ATOM 885 N N . GLU A 1 108 ? -11.123 1.119 -8.645 1.00 93.25 108 GLU A N 1
ATOM 886 C CA . GLU A 1 108 ? -12.302 1.441 -9.450 1.00 93.25 108 GLU A CA 1
ATOM 887 C C . GLU A 1 108 ? -13.294 0.270 -9.536 1.00 93.25 108 GLU A C 1
ATOM 889 O O . GLU A 1 108 ? -14.438 0.480 -9.950 1.00 93.25 108 GLU A O 1
ATOM 894 N N . GLY A 1 109 ? -12.883 -0.932 -9.116 1.00 94.25 109 GLY A N 1
ATOM 895 C CA . GLY A 1 109 ? -13.648 -2.170 -9.263 1.00 94.25 109 GLY A CA 1
ATOM 896 C C . GLY A 1 109 ? -13.625 -2.754 -10.674 1.00 94.25 109 GLY A C 1
ATOM 897 O O . GLY A 1 109 ? -14.500 -3.539 -11.029 1.00 94.25 109 GLY A O 1
ATOM 898 N N . ARG A 1 110 ? -12.649 -2.359 -11.497 1.00 95.25 110 ARG A N 1
ATOM 899 C CA . ARG A 1 110 ? -12.436 -2.904 -12.842 1.00 95.25 110 ARG A CA 1
ATOM 900 C C . ARG A 1 110 ? -11.609 -4.193 -12.782 1.00 95.25 110 ARG A C 1
ATOM 902 O O . ARG A 1 110 ? -10.831 -4.353 -11.844 1.00 95.25 110 ARG A O 1
ATOM 909 N N . PRO A 1 111 ? -11.703 -5.075 -13.797 1.00 96.06 111 PRO A N 1
ATOM 910 C CA . PRO A 1 111 ? -10.940 -6.321 -13.834 1.00 96.06 111 PRO A CA 1
ATOM 911 C C . PRO A 1 111 ? -9.438 -6.108 -13.601 1.00 96.06 111 PRO A C 1
ATOM 913 O O . PRO A 1 111 ? -8.786 -5.350 -14.323 1.00 96.06 111 PRO A O 1
ATOM 916 N N . ALA A 1 112 ? -8.892 -6.789 -12.592 1.00 95.00 112 ALA A N 1
ATOM 917 C CA . ALA A 1 112 ? -7.499 -6.678 -12.167 1.00 95.00 112 ALA A CA 1
ATOM 918 C C . ALA A 1 112 ? -6.898 -8.037 -11.752 1.00 95.00 112 ALA A C 1
ATOM 920 O O . ALA A 1 112 ? -5.973 -8.095 -10.937 1.00 95.00 112 ALA A O 1
ATOM 921 N N . GLY A 1 113 ? -7.393 -9.128 -12.347 1.00 92.75 113 GLY A N 1
ATOM 922 C CA . GLY A 1 113 ? -6.917 -10.488 -12.078 1.00 92.75 113 GLY A CA 1
ATOM 923 C C . GLY A 1 113 ? -7.438 -11.062 -10.759 1.00 92.75 113 GLY A C 1
ATOM 924 O O . GLY A 1 113 ? -6.717 -11.791 -10.088 1.00 92.75 113 GLY A O 1
ATOM 925 N N . GLY A 1 114 ? -8.656 -10.696 -10.352 1.00 95.12 114 GLY A N 1
ATOM 926 C CA . GLY A 1 114 ? -9.287 -11.144 -9.110 1.00 95.12 114 GLY A CA 1
ATOM 927 C C . GLY A 1 114 ? -9.018 -10.222 -7.921 1.00 95.12 114 GLY A C 1
ATOM 928 O O . GLY A 1 114 ? -9.787 -10.233 -6.963 1.00 95.12 114 GLY A O 1
ATOM 929 N N . LEU A 1 115 ? -7.987 -9.371 -7.989 1.00 96.06 115 LEU A N 1
ATOM 930 C CA . LEU A 1 115 ? -7.661 -8.415 -6.924 1.00 96.06 115 LEU A CA 1
ATOM 931 C C . LEU A 1 115 ? -8.754 -7.365 -6.720 1.00 96.06 115 LEU A C 1
ATOM 933 O O . LEU A 1 115 ? -8.914 -6.853 -5.616 1.00 96.06 115 LEU A O 1
ATOM 937 N N . GLU A 1 116 ? -9.552 -7.076 -7.750 1.00 95.00 116 GLU A N 1
ATOM 938 C CA . GLU A 1 116 ? -10.714 -6.201 -7.627 1.00 95.00 116 GLU A CA 1
ATOM 939 C C . GLU A 1 116 ? -11.742 -6.724 -6.616 1.00 95.00 116 GLU A C 1
ATOM 941 O O . GLU A 1 116 ? -12.461 -5.925 -6.023 1.00 95.00 116 GLU A O 1
ATOM 946 N N . LYS A 1 117 ? -11.783 -8.039 -6.361 1.00 96.00 117 LYS A N 1
ATOM 947 C CA . LYS A 1 117 ? -12.714 -8.673 -5.416 1.00 96.00 117 LYS A CA 1
ATOM 948 C C . LYS A 1 117 ? -12.279 -8.553 -3.952 1.00 96.00 117 LYS A C 1
ATOM 950 O O . LYS A 1 117 ? -13.084 -8.834 -3.072 1.00 96.00 117 LYS A O 1
ATOM 955 N N . LEU A 1 118 ? -11.043 -8.117 -3.680 1.00 94.69 118 LEU A N 1
ATOM 956 C CA . LEU A 1 118 ? -10.528 -7.934 -2.313 1.00 94.69 1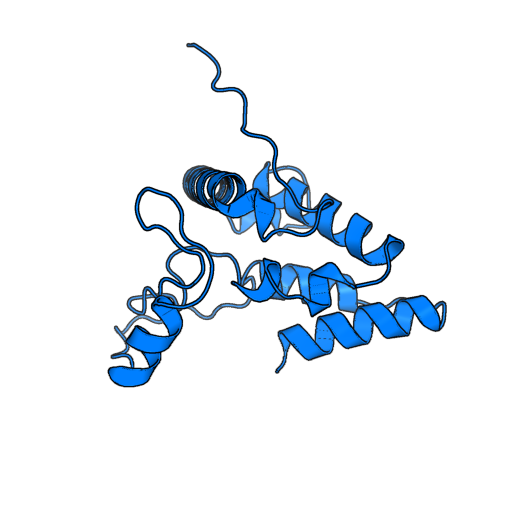18 LEU A CA 1
ATOM 957 C C . LEU A 1 118 ? -11.214 -6.787 -1.561 1.00 94.69 118 LEU A C 1
ATOM 959 O O . LEU A 1 118 ? -11.166 -6.737 -0.333 1.00 94.69 118 LEU A O 1
ATOM 963 N N . LEU A 1 119 ? -11.800 -5.840 -2.298 1.00 95.25 119 LEU A N 1
ATOM 964 C CA . LEU A 1 119 ? -12.404 -4.634 -1.752 1.00 95.25 119 LEU A CA 1
ATOM 965 C C . LEU A 1 119 ? -13.866 -4.540 -2.180 1.00 95.25 119 LEU A C 1
ATOM 967 O O . LEU A 1 119 ? -14.173 -4.577 -3.373 1.00 95.25 119 LEU A O 1
ATOM 971 N N . ASN A 1 120 ? -14.754 -4.330 -1.213 1.00 94.94 120 ASN A N 1
ATOM 972 C CA . ASN A 1 120 ? -16.117 -3.889 -1.490 1.00 94.94 120 ASN A CA 1
ATOM 973 C C . ASN A 1 120 ? -16.160 -2.382 -1.817 1.00 94.94 120 ASN A C 1
ATOM 975 O O . ASN A 1 120 ? -15.180 -1.652 -1.642 1.00 94.94 120 ASN A O 1
ATOM 979 N N . ASP A 1 121 ? -17.314 -1.889 -2.267 1.00 94.31 121 ASP A N 1
ATOM 980 C CA . ASP A 1 121 ? -17.456 -0.496 -2.708 1.00 94.31 121 ASP A CA 1
ATOM 981 C C . ASP A 1 121 ? -17.205 0.529 -1.598 1.00 94.31 121 ASP A C 1
ATOM 983 O O . ASP A 1 121 ? -16.600 1.573 -1.846 1.00 94.31 121 ASP A O 1
ATOM 987 N N . ARG A 1 122 ? -17.587 0.216 -0.354 1.00 95.12 122 ARG A N 1
ATOM 988 C CA . ARG A 1 122 ? -17.321 1.085 0.801 1.00 95.12 122 ARG A CA 1
ATOM 989 C C . ARG A 1 122 ? -15.823 1.183 1.089 1.00 95.12 122 ARG A C 1
ATOM 991 O O . ARG A 1 122 ? -15.321 2.273 1.353 1.00 95.12 122 ARG A O 1
ATOM 998 N N . GLN A 1 123 ? -15.103 0.065 1.023 1.00 95.31 123 GLN A N 1
ATOM 999 C CA . GLN A 1 123 ? -13.650 0.033 1.203 1.00 95.31 123 GLN A CA 1
ATOM 1000 C C . GLN A 1 123 ? -12.939 0.807 0.091 1.00 95.31 123 GLN A C 1
ATOM 1002 O O . GLN A 1 123 ? -12.064 1.618 0.391 1.00 95.31 123 GLN A O 1
ATOM 1007 N N . ARG A 1 124 ? -13.351 0.627 -1.171 1.00 96.19 124 ARG A N 1
ATOM 1008 C CA . ARG A 1 124 ? -12.827 1.411 -2.301 1.00 96.19 124 ARG A CA 1
ATOM 1009 C C . ARG A 1 124 ? -13.063 2.905 -2.103 1.00 96.19 124 ARG A C 1
ATOM 1011 O O . ARG A 1 124 ? -12.139 3.686 -2.296 1.00 96.19 124 ARG A O 1
ATOM 1018 N N . HIS A 1 125 ? -14.264 3.300 -1.680 1.00 94.00 125 HIS A N 1
ATOM 1019 C CA . HIS A 1 125 ? -14.587 4.702 -1.419 1.00 94.00 125 HIS A CA 1
ATOM 1020 C C . HIS A 1 125 ? -13.692 5.299 -0.326 1.00 94.00 125 HIS A C 1
ATOM 1022 O O . HIS A 1 125 ? -13.034 6.305 -0.569 1.00 94.00 125 HIS A O 1
ATOM 1028 N N . ASN A 1 126 ? -13.580 4.625 0.825 1.00 95.12 126 ASN A N 1
ATOM 1029 C CA . ASN A 1 126 ? -12.713 5.062 1.921 1.00 95.12 126 ASN A CA 1
ATOM 1030 C C . ASN A 1 126 ? -11.247 5.205 1.490 1.00 95.12 126 ASN A C 1
ATOM 1032 O O . ASN A 1 126 ? -10.594 6.178 1.856 1.00 95.12 126 ASN A O 1
ATOM 1036 N N . LEU A 1 127 ? -10.727 4.241 0.724 1.00 96.25 127 LEU A N 1
ATOM 1037 C CA . LEU A 1 127 ? -9.356 4.294 0.221 1.00 96.25 127 LEU A CA 1
ATOM 1038 C C . LEU A 1 127 ? -9.163 5.451 -0.758 1.00 96.25 127 LEU A C 1
ATOM 1040 O O . LEU A 1 127 ? -8.195 6.191 -0.622 1.00 96.25 127 LEU A O 1
ATOM 1044 N N . CYS A 1 128 ? -10.079 5.640 -1.708 1.00 95.56 128 CYS A N 1
ATOM 1045 C CA . CYS A 1 128 ? -10.012 6.755 -2.650 1.00 95.56 128 CYS A CA 1
ATOM 1046 C C . CYS A 1 128 ? -10.055 8.116 -1.943 1.00 95.56 128 CYS A C 1
ATOM 1048 O O . CYS A 1 128 ? -9.276 8.989 -2.310 1.00 95.56 128 CYS A O 1
ATOM 1050 N N . ASP A 1 129 ? -10.897 8.285 -0.920 1.00 94.88 129 ASP A N 1
ATOM 1051 C CA . ASP A 1 129 ? -10.949 9.521 -0.131 1.00 94.88 129 ASP A CA 1
ATOM 1052 C C . ASP A 1 129 ? -9.607 9.809 0.558 1.00 94.88 129 ASP A C 1
ATOM 1054 O O . ASP A 1 129 ? -9.097 10.926 0.482 1.00 94.88 129 ASP A O 1
ATOM 1058 N N . ILE A 1 130 ? -9.012 8.798 1.206 1.00 96.31 130 ILE A N 1
ATOM 1059 C CA . ILE A 1 130 ? -7.714 8.940 1.882 1.00 96.31 130 ILE A CA 1
ATOM 1060 C C . ILE A 1 130 ? -6.625 9.281 0.864 1.00 96.31 130 ILE A C 1
ATOM 1062 O O . ILE A 1 130 ? -5.848 10.205 1.089 1.00 96.31 130 ILE A O 1
ATOM 1066 N N . LEU A 1 131 ? -6.569 8.553 -0.253 1.00 96.31 131 LEU A N 1
ATOM 1067 C CA . LEU A 1 131 ? -5.555 8.731 -1.294 1.00 96.31 131 LEU A CA 1
ATOM 1068 C C . LEU A 1 131 ? -5.674 10.086 -2.002 1.00 96.31 131 LEU A C 1
ATOM 1070 O O . LEU A 1 131 ? -4.655 10.669 -2.358 1.00 96.31 131 LEU A O 1
ATOM 1074 N N . GLU A 1 132 ? -6.888 10.609 -2.188 1.00 94.44 132 GLU A N 1
ATOM 1075 C CA . GLU A 1 132 ? -7.088 11.958 -2.726 1.00 94.44 132 GLU A CA 1
ATOM 1076 C C . GLU A 1 132 ? -6.655 13.024 -1.713 1.00 94.44 132 GLU A C 1
ATOM 1078 O O . GLU A 1 132 ? -5.933 13.952 -2.071 1.00 94.44 132 GLU A O 1
ATOM 1083 N N . ALA A 1 133 ? -7.025 12.867 -0.438 1.00 94.88 133 ALA A N 1
ATOM 1084 C CA . ALA A 1 133 ? -6.633 13.796 0.622 1.00 94.88 133 ALA A CA 1
ATOM 1085 C C . ALA A 1 133 ? -5.112 13.823 0.876 1.00 94.88 133 ALA A C 1
ATOM 1087 O O . ALA A 1 133 ? -4.596 14.798 1.411 1.00 94.88 133 ALA A O 1
ATOM 1088 N N . THR A 1 134 ? -4.395 12.768 0.481 1.00 95.56 134 THR A N 1
ATOM 1089 C CA . THR A 1 134 ? -2.943 12.583 0.686 1.00 95.56 134 THR A CA 1
ATOM 1090 C C . THR A 1 134 ? -2.173 12.467 -0.638 1.00 95.56 134 THR A C 1
ATOM 1092 O O . THR A 1 134 ? -1.092 11.886 -0.723 1.00 95.56 134 THR A O 1
ATOM 1095 N N . ARG A 1 135 ? -2.736 13.033 -1.711 1.00 93.62 135 ARG A N 1
ATOM 1096 C CA . ARG A 1 135 ? -2.253 12.908 -3.098 1.00 93.62 135 ARG A CA 1
ATOM 1097 C C . ARG A 1 135 ? -0.839 13.420 -3.366 1.00 93.62 135 ARG A C 1
ATOM 1099 O O . ARG A 1 135 ? -0.230 13.008 -4.359 1.00 93.62 135 ARG A O 1
ATOM 1106 N N . GLU A 1 136 ? -0.341 14.338 -2.543 1.00 93.06 136 GLU A N 1
ATOM 1107 C CA . GLU A 1 136 ? 1.003 14.901 -2.706 1.00 93.06 136 GLU A CA 1
ATOM 1108 C C . GLU A 1 136 ? 2.094 13.918 -2.265 1.00 93.06 136 GLU A C 1
ATOM 1110 O O . GLU A 1 136 ? 3.185 13.939 -2.825 1.00 93.06 136 GLU A O 1
ATOM 1115 N N . ASP A 1 137 ? 1.765 12.972 -1.382 1.00 93.50 137 ASP A N 1
ATOM 1116 C CA . ASP A 1 137 ? 2.665 11.896 -0.955 1.00 93.50 137 ASP A CA 1
ATOM 1117 C C . ASP A 1 137 ? 2.630 10.673 -1.891 1.00 93.50 137 ASP A C 1
ATOM 1119 O O . ASP A 1 137 ? 3.427 9.741 -1.750 1.00 93.50 137 ASP A O 1
ATOM 1123 N N . LEU A 1 138 ? 1.697 10.637 -2.851 1.00 92.75 138 LEU A N 1
ATOM 1124 C CA . LEU A 1 138 ? 1.584 9.544 -3.816 1.00 92.75 138 LEU A CA 1
ATOM 1125 C C . LEU A 1 138 ? 2.487 9.761 -5.036 1.00 92.75 138 LEU A C 1
ATOM 1127 O O . LEU A 1 138 ? 2.570 10.876 -5.559 1.00 92.75 138 LEU A O 1
ATOM 1131 N N . PRO A 1 139 ? 3.054 8.682 -5.614 1.00 90.88 139 PRO A N 1
ATOM 1132 C CA . PRO A 1 139 ? 3.696 8.762 -6.920 1.00 90.88 139 PRO A CA 1
ATOM 1133 C C . PRO A 1 139 ? 2.738 9.356 -7.970 1.00 90.88 139 PRO A C 1
ATOM 1135 O O . PRO A 1 139 ? 1.576 8.954 -8.048 1.00 90.88 139 PRO A O 1
ATOM 1138 N N . THR A 1 140 ? 3.215 10.259 -8.836 1.00 81.94 140 THR A N 1
ATOM 1139 C CA . THR A 1 140 ? 2.390 10.994 -9.824 1.00 81.94 140 THR A CA 1
ATOM 1140 C C . THR A 1 140 ? 1.449 10.087 -10.623 1.00 81.94 140 THR A C 1
ATOM 1142 O O . THR A 1 140 ? 0.277 10.399 -10.824 1.00 81.94 140 THR A O 1
ATOM 1145 N N . GLY A 1 141 ? 1.943 8.915 -11.036 1.00 79.31 141 GLY A N 1
ATOM 1146 C CA . GLY A 1 141 ? 1.196 7.918 -11.803 1.00 79.31 141 GLY A CA 1
ATOM 1147 C C . GLY A 1 141 ? 0.293 6.993 -10.984 1.00 79.31 141 GLY A C 1
ATOM 1148 O O . GLY A 1 141 ? -0.189 6.015 -11.549 1.00 79.31 141 GLY A O 1
ATOM 1149 N N . TRP A 1 142 ? 0.090 7.246 -9.691 1.00 89.19 142 TRP A N 1
ATOM 1150 C CA . TRP A 1 142 ? -0.732 6.456 -8.759 1.00 89.19 142 TRP A CA 1
ATOM 1151 C C . TRP A 1 142 ? -1.889 7.254 -8.159 1.00 89.19 142 TRP A C 1
ATOM 1153 O O . TRP A 1 142 ? -2.768 6.668 -7.530 1.00 89.19 142 TRP A O 1
ATOM 1163 N N . ARG A 1 143 ? -1.926 8.566 -8.411 1.00 86.12 143 ARG A N 1
ATOM 1164 C CA . ARG A 1 143 ? -3.035 9.439 -8.030 1.00 86.12 143 ARG A CA 1
ATOM 1165 C C . ARG A 1 143 ? -4.349 8.875 -8.578 1.00 86.12 143 ARG A C 1
ATOM 1167 O O . ARG A 1 143 ? -4.445 8.502 -9.756 1.00 86.12 143 ARG A O 1
ATOM 1174 N N . VAL A 1 144 ? -5.333 8.772 -7.695 1.00 80.81 144 VAL A N 1
ATOM 1175 C CA . VAL A 1 144 ? -6.715 8.436 -8.038 1.00 80.81 144 VAL A CA 1
ATOM 1176 C C . VAL A 1 144 ? -7.424 9.705 -8.494 1.00 80.81 144 VAL A C 1
ATOM 1178 O O . VAL A 1 144 ? -7.002 10.804 -8.159 1.00 80.81 144 VAL A O 1
ATOM 1181 N N . ARG A 1 145 ? -8.461 9.580 -9.325 1.00 69.88 145 ARG A N 1
ATOM 1182 C CA . ARG A 1 145 ? -9.376 10.702 -9.559 1.00 69.88 145 ARG A CA 1
ATOM 1183 C C . ARG A 1 145 ? -10.577 10.519 -8.641 1.00 69.88 145 ARG A C 1
ATOM 1185 O O . ARG A 1 145 ? -11.048 9.384 -8.524 1.00 69.88 145 ARG A O 1
ATOM 1192 N N . PRO A 1 146 ? -11.121 11.591 -8.050 1.00 59.38 146 PRO A N 1
ATOM 1193 C CA . PRO A 1 146 ? -12.381 11.486 -7.341 1.00 59.38 146 PRO A CA 1
ATOM 1194 C C . PRO A 1 146 ? -13.438 10.948 -8.309 1.00 59.38 146 PRO A C 1
ATOM 1196 O O . PRO A 1 146 ? -13.611 11.462 -9.421 1.00 59.38 146 PRO A O 1
ATOM 1199 N N . ARG A 1 147 ? -14.142 9.885 -7.901 1.00 57.91 147 ARG A N 1
ATOM 1200 C CA . ARG A 1 147 ? -15.357 9.452 -8.596 1.00 57.91 147 ARG A CA 1
ATOM 1201 C C . ARG A 1 147 ? -16.289 10.664 -8.578 1.00 57.91 147 ARG A C 1
ATOM 1203 O O . ARG A 1 147 ? -16.638 11.132 -7.496 1.00 57.91 147 ARG A O 1
ATOM 1210 N N . ARG A 1 148 ? -16.654 11.202 -9.752 1.00 53.41 148 ARG A N 1
ATOM 1211 C CA . ARG A 1 148 ? -17.703 12.229 -9.843 1.00 53.41 148 ARG A CA 1
ATOM 1212 C C . ARG A 1 148 ? -18.901 11.672 -9.080 1.00 53.41 148 ARG A C 1
ATOM 1214 O O . ARG A 1 148 ? -19.420 10.627 -9.473 1.00 53.41 148 ARG A O 1
ATOM 1221 N N . ARG A 1 149 ? -19.281 12.301 -7.961 1.00 49.28 149 ARG A N 1
ATOM 1222 C CA . ARG A 1 149 ? -20.535 11.967 -7.284 1.00 49.28 149 ARG A CA 1
ATOM 1223 C C . ARG A 1 149 ? -21.617 12.185 -8.331 1.00 49.28 149 ARG A C 1
ATOM 1225 O O . ARG A 1 149 ? -21.821 13.317 -8.760 1.00 49.28 149 ARG A O 1
ATOM 1232 N N . GLY A 1 150 ? -22.223 11.097 -8.800 1.00 42.50 150 GLY A N 1
ATOM 1233 C CA . GLY A 1 150 ? -23.458 11.188 -9.556 1.00 42.50 150 GLY A CA 1
ATOM 1234 C C 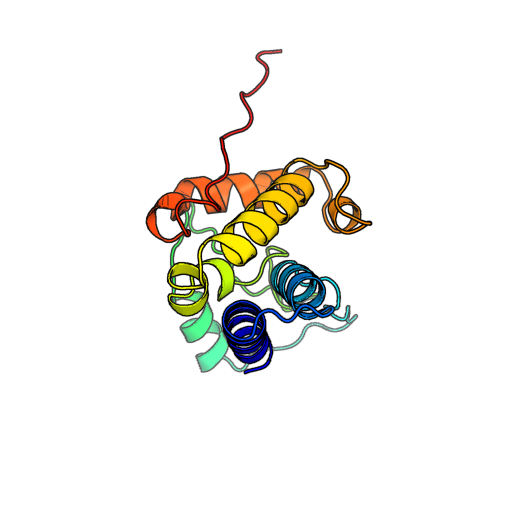. GLY A 1 150 ? -24.437 11.924 -8.659 1.00 42.50 150 GLY A C 1
ATOM 1235 O O . GLY A 1 150 ? -24.775 11.431 -7.584 1.00 42.50 150 GLY A O 1
ATOM 1236 N N . VAL A 1 151 ? -24.780 13.147 -9.051 1.00 38.25 151 VAL A N 1
ATOM 1237 C CA . VAL A 1 151 ? -25.979 13.806 -8.550 1.00 38.25 151 VAL A CA 1
ATOM 1238 C C . VAL A 1 151 ? -27.113 12.845 -8.901 1.00 38.25 151 VAL A C 1
ATOM 1240 O O . VAL A 1 151 ? -27.204 12.416 -10.052 1.00 38.25 151 VAL A O 1
ATOM 1243 N N . LYS A 1 152 ? -27.830 12.395 -7.868 1.00 35.16 152 LYS A N 1
ATOM 1244 C CA . LYS A 1 152 ? -29.038 11.580 -8.011 1.00 35.16 152 LYS A CA 1
ATOM 1245 C C . LYS A 1 152 ? -30.040 12.273 -8.921 1.00 35.16 152 LYS A C 1
ATOM 1247 O O . LYS A 1 152 ? -30.132 13.516 -8.816 1.00 35.16 152 LYS A O 1
#

Sequence (152 aa):
MHGQNLITRVSYEHRLGRRSDAEDRLLRYLLLAEEPQWDEEIAGTSGFAKWFQQQGPRAGDGRSLRQLDLSDRLFRFRLSPLVYSSQLAVMPDPPRQRLGRRFRAVLEGRPAGGLEKLLNDRQRHNLCDILEATREDLPTGWRVRPRRRGVK

pLDDT: mean 90.8, std 11.41, range [35.16, 98.0]

Secondary structure (DSSP, 8-state):
-HHHHHHHHHHHHHHTT---THHHHHHHHHTTTTPPP-SS-----HHHHHHHHHSS---TTS--TT-B--SSSSBSSSS-GGGG-HHHHTS-HHHHHHHHHHHHHHHHT--STTGGGGS-HHHHHHHHHHHHHTTTSS-GGGPPPPP-----